Protein AF-A0A9P8HW89-F1 (afdb_monomer_lite)

pLDDT: mean 76.15, std 15.68, range [41.03, 92.69]

Sequence (83 aa):
MRFVVAKFEIGDEVWVKLRVGGLLVANDYEVAQRRRSSGVYEYKLRDPASNKLYKEGQWVKQDKLSASRLVRSPAGTVSGQNL

Structure (mmCIF, N/CA/C/O backbone):
data_AF-A0A9P8HW89-F1
#
_entry.id   AF-A0A9P8HW89-F1
#
loop_
_atom_site.group_PDB
_atom_site.id
_atom_site.type_symbol
_atom_site.label_atom_id
_atom_site.label_alt_id
_atom_site.label_comp_id
_atom_site.label_asym_id
_atom_site.label_entity_id
_atom_site.label_seq_id
_atom_site.pdbx_PDB_ins_code
_atom_site.Cartn_x
_atom_site.Cartn_y
_atom_site.Cartn_z
_atom_site.occupancy
_atom_site.B_iso_or_equiv
_atom_site.auth_seq_id
_atom_site.auth_comp_id
_atom_site.auth_asym_id
_atom_site.auth_atom_id
_atom_site.pdbx_PDB_model_num
ATOM 1 N N . MET A 1 1 ? -20.704 -6.548 15.883 1.00 45.28 1 MET A N 1
ATOM 2 C CA . MET A 1 1 ? -19.423 -5.924 15.474 1.00 45.28 1 MET A CA 1
ATOM 3 C C . MET A 1 1 ? -18.987 -6.541 14.152 1.00 45.28 1 MET A C 1
ATOM 5 O O . MET A 1 1 ? -18.903 -7.758 14.086 1.00 45.28 1 MET A O 1
ATOM 9 N N . ARG A 1 2 ? -18.768 -5.756 13.086 1.00 54.25 2 ARG A N 1
ATOM 10 C CA . ARG A 1 2 ? -18.179 -6.298 11.848 1.00 54.25 2 ARG A CA 1
ATOM 11 C C . ARG A 1 2 ? -16.675 -6.450 12.067 1.00 54.25 2 ARG A C 1
ATOM 13 O O . ARG A 1 2 ? -15.985 -5.453 12.268 1.00 54.25 2 ARG A O 1
ATOM 20 N N . PHE A 1 3 ? -16.185 -7.684 12.064 1.00 56.25 3 PHE A N 1
ATOM 21 C CA . PHE A 1 3 ? -14.754 -7.955 12.024 1.00 56.25 3 PHE A CA 1
ATOM 22 C C . PHE A 1 3 ? -14.239 -7.464 10.673 1.00 56.25 3 PHE A C 1
ATOM 24 O O . PHE A 1 3 ? -14.587 -8.009 9.628 1.00 56.25 3 PHE A O 1
ATOM 31 N N . VAL A 1 4 ? -13.474 -6.376 10.675 1.00 62.53 4 VAL A N 1
ATOM 32 C CA . VAL A 1 4 ? -12.715 -5.997 9.487 1.00 62.53 4 VAL A CA 1
ATOM 33 C C . VAL A 1 4 ? -11.556 -6.976 9.432 1.00 62.53 4 VAL A C 1
ATOM 35 O O . VAL A 1 4 ? -10.782 -7.048 10.382 1.00 62.53 4 VAL A O 1
ATOM 38 N N . VAL A 1 5 ? -11.499 -7.771 8.368 1.00 76.19 5 VAL A N 1
ATOM 39 C CA . VAL A 1 5 ? -10.418 -8.723 8.105 1.00 76.19 5 VAL A CA 1
ATOM 40 C C . VAL A 1 5 ? -9.373 -8.015 7.248 1.00 76.19 5 VAL A C 1
ATOM 42 O O . VAL A 1 5 ? -9.726 -7.253 6.338 1.00 76.19 5 VAL A O 1
ATOM 45 N N . ALA A 1 6 ? -8.097 -8.225 7.572 1.00 79.06 6 ALA A N 1
ATOM 46 C CA . ALA A 1 6 ? -7.001 -7.759 6.735 1.00 79.06 6 ALA A CA 1
ATOM 47 C C . ALA A 1 6 ? -7.054 -8.516 5.406 1.00 79.06 6 ALA A C 1
ATOM 49 O O . ALA A 1 6 ? -7.033 -9.741 5.396 1.00 79.06 6 ALA A O 1
ATOM 50 N N . LYS A 1 7 ? -7.138 -7.789 4.294 1.00 82.62 7 LYS A N 1
ATOM 51 C CA . LYS A 1 7 ? -7.162 -8.376 2.946 1.00 82.62 7 LYS A CA 1
ATOM 52 C C . LYS A 1 7 ? -5.775 -8.728 2.419 1.00 82.62 7 LYS A C 1
ATOM 54 O O . LYS A 1 7 ? -5.691 -9.472 1.454 1.00 82.62 7 LYS A O 1
ATOM 59 N N . PHE A 1 8 ? -4.740 -8.153 3.026 1.00 88.31 8 PHE A N 1
ATOM 60 C CA . PHE A 1 8 ? -3.351 -8.266 2.595 1.00 88.31 8 PHE A CA 1
ATOM 61 C C . PHE A 1 8 ? -2.433 -8.481 3.802 1.00 88.31 8 PHE A C 1
ATOM 63 O O . PHE A 1 8 ? -2.681 -7.951 4.904 1.00 88.31 8 PHE A O 1
ATOM 70 N N . GLU A 1 9 ? -1.379 -9.248 3.579 1.00 89.75 9 GLU A N 1
ATOM 71 C CA . GLU A 1 9 ? -0.329 -9.610 4.526 1.00 89.75 9 GLU A CA 1
ATOM 72 C C . GLU A 1 9 ? 0.968 -8.853 4.225 1.00 89.75 9 GLU A C 1
ATOM 74 O O . GLU A 1 9 ? 1.091 -8.198 3.197 1.00 89.75 9 GLU A O 1
ATOM 79 N N . ILE A 1 10 ? 1.926 -8.875 5.155 1.00 90.69 10 ILE A N 1
ATOM 80 C CA . ILE A 1 10 ? 3.256 -8.299 4.905 1.00 90.69 10 ILE A CA 1
ATOM 81 C C . ILE A 1 10 ? 3.980 -9.212 3.910 1.00 90.69 10 ILE A C 1
ATOM 83 O O . ILE A 1 10 ? 4.034 -10.417 4.132 1.00 90.69 10 ILE A O 1
ATOM 87 N N . GLY A 1 11 ? 4.529 -8.633 2.843 1.00 88.44 11 GLY A N 1
ATOM 88 C CA . GLY A 1 11 ? 5.119 -9.355 1.715 1.00 88.44 11 GLY A CA 1
ATOM 89 C C . GLY A 1 11 ? 4.162 -9.593 0.543 1.00 88.44 11 GLY A C 1
ATOM 90 O O . GLY A 1 11 ? 4.625 -10.006 -0.514 1.00 88.44 11 GLY A O 1
ATOM 91 N N . ASP A 1 12 ? 2.860 -9.308 0.682 1.00 87.94 12 ASP A N 1
ATOM 92 C CA . ASP A 1 12 ? 1.929 -9.423 -0.447 1.00 87.94 12 ASP A CA 1
ATOM 93 C C . ASP A 1 12 ? 2.193 -8.346 -1.504 1.00 87.94 12 ASP A C 1
ATOM 95 O O . ASP A 1 12 ? 2.382 -7.166 -1.185 1.00 87.94 12 ASP A O 1
ATOM 99 N N . GLU A 1 13 ? 2.101 -8.743 -2.772 1.00 88.56 13 GLU A N 1
ATOM 100 C CA . GLU A 1 13 ? 2.114 -7.833 -3.912 1.00 88.56 13 GLU A CA 1
ATOM 101 C C . GLU A 1 13 ? 0.710 -7.263 -4.171 1.00 88.56 13 GLU A C 1
ATOM 103 O O . GLU A 1 13 ? -0.272 -7.964 -4.442 1.00 88.56 13 GLU A O 1
ATOM 108 N N . VAL A 1 14 ? 0.612 -5.941 -4.103 1.00 88.19 14 VAL A N 1
ATOM 109 C CA . VAL A 1 14 ? -0.612 -5.168 -4.299 1.00 88.19 14 VAL A CA 1
ATOM 110 C C . VAL A 1 14 ? -0.358 -4.062 -5.303 1.00 88.19 14 VAL A C 1
ATOM 112 O O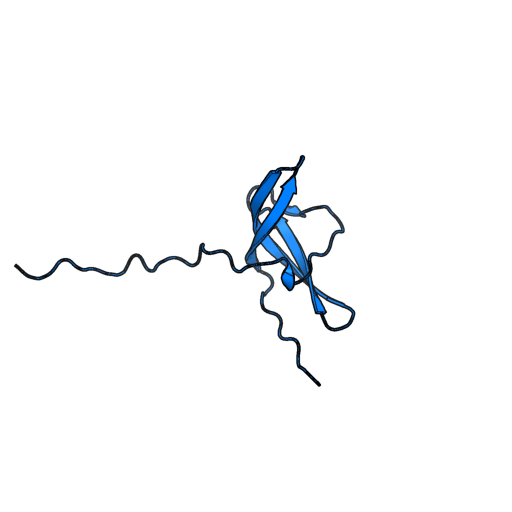 . VAL A 1 14 ? 0.715 -3.478 -5.344 1.00 88.19 14 VAL A O 1
ATOM 115 N N . TRP A 1 15 ? -1.368 -3.699 -6.079 1.00 85.94 15 TRP A N 1
ATOM 116 C CA . TRP A 1 15 ? -1.272 -2.548 -6.972 1.00 85.94 15 TRP A CA 1
ATOM 117 C C . TRP A 1 15 ? -2.112 -1.400 -6.444 1.00 85.94 15 TRP A C 1
ATOM 119 O O . TRP A 1 15 ? -3.205 -1.586 -5.890 1.00 85.94 15 TRP A O 1
ATOM 129 N N . VAL A 1 16 ? -1.594 -0.189 -6.628 1.00 82.50 16 VAL A N 1
ATOM 130 C CA . VAL A 1 16 ? -2.279 1.042 -6.242 1.00 82.50 16 VAL A CA 1
ATOM 131 C C . VAL A 1 16 ? -2.407 1.952 -7.442 1.00 82.50 16 VAL A C 1
ATOM 133 O O . VAL A 1 16 ? -1.448 2.193 -8.172 1.00 82.50 16 VAL A O 1
ATOM 136 N N . LYS A 1 17 ? -3.613 2.493 -7.620 1.00 78.38 17 LYS A N 1
ATOM 137 C CA . LYS A 1 17 ? -3.870 3.558 -8.587 1.00 78.38 17 LYS A CA 1
ATOM 138 C C . LYS A 1 17 ? -3.487 4.889 -7.966 1.00 78.38 17 LYS A C 1
ATOM 140 O O . LYS A 1 17 ? -4.162 5.392 -7.068 1.00 78.38 17 LYS A O 1
ATOM 145 N N . LEU A 1 18 ? -2.399 5.453 -8.456 1.00 73.12 18 LEU A N 1
ATOM 146 C CA . LEU A 1 18 ? -1.834 6.702 -7.991 1.00 73.12 18 LEU A CA 1
ATOM 147 C C . LEU A 1 18 ? -2.046 7.777 -9.033 1.00 73.12 18 LEU A C 1
ATOM 149 O O . LEU A 1 18 ? -1.844 7.555 -10.221 1.00 73.12 18 LEU A O 1
ATOM 153 N N . ARG A 1 19 ? -2.436 8.968 -8.583 1.00 70.38 19 ARG A N 1
ATOM 154 C CA . ARG A 1 19 ? -2.494 10.126 -9.465 1.00 70.38 19 ARG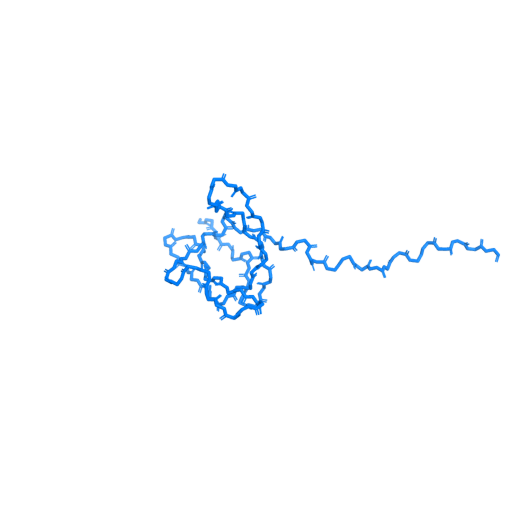 A CA 1
ATOM 155 C C . ARG A 1 19 ? -1.141 10.826 -9.440 1.00 70.38 19 ARG A C 1
ATOM 157 O O . ARG A 1 19 ? -0.801 11.459 -8.442 1.00 70.38 19 ARG A O 1
ATOM 164 N N . VAL A 1 20 ? -0.377 10.693 -10.517 1.00 68.62 20 VAL A N 1
ATOM 165 C CA . VAL A 1 20 ? 0.942 11.316 -10.691 1.00 68.62 20 VAL A CA 1
ATOM 166 C C . VAL A 1 20 ? 0.824 12.319 -11.832 1.00 68.62 20 VAL A C 1
ATOM 168 O O . VAL A 1 20 ? 0.494 11.945 -12.952 1.00 68.62 20 VAL A O 1
ATOM 171 N N . GLY A 1 21 ? 0.992 13.613 -11.539 1.00 71.00 21 GLY A N 1
ATOM 172 C CA . GLY A 1 21 ? 0.887 14.669 -12.557 1.00 71.00 21 GLY A CA 1
ATOM 173 C C . GLY A 1 21 ? -0.472 14.739 -13.274 1.00 71.00 21 GLY A C 1
ATOM 174 O O . GLY A 1 21 ? -0.537 15.147 -14.424 1.00 71.00 21 GLY A O 1
ATOM 175 N N . GLY A 1 22 ? -1.559 14.298 -12.628 1.00 74.69 22 GLY A N 1
ATOM 176 C CA . GLY A 1 22 ? -2.906 14.266 -13.217 1.00 74.69 22 GLY A CA 1
ATOM 177 C C . GLY A 1 22 ? -3.289 12.939 -13.885 1.00 74.69 22 GLY A C 1
ATOM 178 O O . GLY A 1 22 ? -4.488 12.657 -13.971 1.00 74.69 22 GLY A O 1
ATOM 179 N N . LEU A 1 23 ? -2.311 12.095 -14.235 1.00 75.75 23 LEU A N 1
ATOM 180 C CA . LEU A 1 23 ? -2.505 10.760 -14.806 1.00 75.75 23 LEU A CA 1
ATOM 181 C C . LEU A 1 23 ? -2.710 9.712 -13.704 1.00 75.75 23 LEU A C 1
ATOM 183 O O . LEU A 1 23 ? -2.006 9.721 -12.695 1.00 75.75 23 LEU A O 1
ATOM 187 N N . LEU A 1 24 ? -3.670 8.804 -13.893 1.00 75.31 24 LEU A N 1
ATOM 188 C CA . LEU A 1 24 ? -3.837 7.633 -13.032 1.00 75.31 24 LEU A CA 1
ATOM 189 C C . LEU A 1 24 ? -2.892 6.524 -13.501 1.00 75.31 24 LEU A C 1
ATOM 191 O O . LEU A 1 24 ? -3.109 5.934 -14.555 1.00 75.31 24 LEU A O 1
ATOM 195 N N . VAL A 1 25 ? -1.869 6.239 -12.702 1.00 73.69 25 VAL A N 1
ATOM 196 C CA . VAL A 1 25 ? -0.885 5.181 -12.941 1.00 73.69 25 VAL A CA 1
ATOM 197 C C . VAL A 1 25 ? -1.126 4.053 -11.946 1.00 73.69 25 VAL A C 1
ATOM 199 O O . VAL A 1 25 ? -1.283 4.291 -10.749 1.00 73.69 25 VAL A O 1
ATOM 202 N N . ALA A 1 26 ? -1.193 2.828 -12.451 1.00 75.88 26 ALA A N 1
ATOM 203 C CA . ALA A 1 26 ? -1.219 1.612 -11.654 1.00 75.88 26 ALA A CA 1
ATOM 204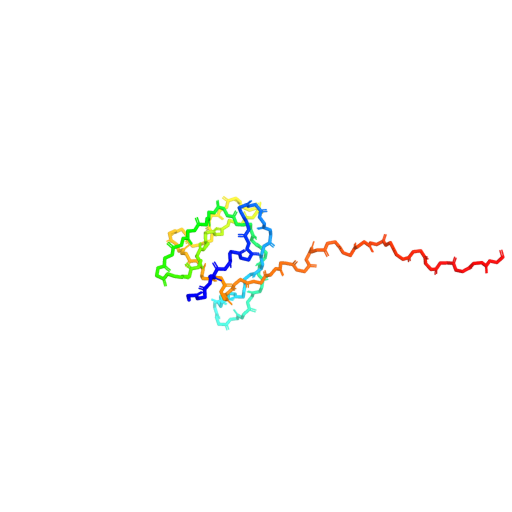 C C . ALA A 1 26 ? 0.219 1.114 -11.489 1.00 75.88 26 ALA A C 1
ATOM 206 O O . ALA A 1 26 ? 0.842 0.785 -12.490 1.00 75.88 26 ALA A O 1
ATOM 207 N N . ASN A 1 27 ? 0.719 1.064 -10.255 1.00 80.50 27 ASN A N 1
ATOM 208 C CA . ASN A 1 27 ? 2.030 0.487 -9.949 1.00 80.50 27 ASN A CA 1
ATOM 209 C C . ASN A 1 27 ? 1.876 -0.640 -8.930 1.00 80.50 27 ASN A C 1
ATOM 211 O O . ASN A 1 27 ? 1.089 -0.508 -7.983 1.00 80.50 27 ASN A O 1
ATOM 215 N N . ASP A 1 28 ? 2.634 -1.714 -9.136 1.00 86.50 28 ASP A N 1
ATOM 216 C CA . ASP A 1 28 ? 2.788 -2.813 -8.191 1.00 86.50 28 ASP A CA 1
ATOM 217 C C . ASP A 1 28 ? 3.725 -2.406 -7.051 1.00 86.50 28 ASP A C 1
ATOM 219 O O . ASP A 1 28 ? 4.782 -1.806 -7.248 1.00 86.50 28 ASP A O 1
ATOM 223 N N . TYR A 1 29 ? 3.309 -2.732 -5.839 1.00 88.31 29 TYR A N 1
ATOM 224 C CA . TYR A 1 29 ? 4.026 -2.495 -4.605 1.00 88.31 29 TYR A CA 1
ATOM 225 C C . TYR A 1 29 ? 3.930 -3.726 -3.717 1.00 88.31 29 TYR A C 1
ATOM 227 O O . TYR A 1 29 ? 2.948 -4.459 -3.736 1.00 88.31 29 TYR A O 1
ATOM 235 N N . GLU A 1 30 ? 4.913 -3.895 -2.853 1.00 90.94 30 GLU A N 1
ATOM 236 C CA . GLU A 1 30 ? 4.888 -4.908 -1.813 1.00 90.94 30 GLU A CA 1
ATOM 237 C C . GLU A 1 30 ? 4.425 -4.288 -0.488 1.00 90.94 30 GLU A C 1
ATOM 239 O O . GLU A 1 30 ? 4.806 -3.166 -0.128 1.00 90.94 30 GLU A O 1
ATOM 244 N N . VAL A 1 31 ? 3.599 -5.003 0.272 1.00 91.88 31 VAL A N 1
ATOM 245 C CA . VAL A 1 31 ? 3.206 -4.579 1.617 1.00 91.88 31 VAL A CA 1
ATOM 246 C C . VAL A 1 31 ? 4.390 -4.730 2.572 1.00 91.88 31 VAL A C 1
ATOM 248 O O . VAL A 1 31 ? 4.717 -5.824 3.018 1.00 91.88 31 VAL A O 1
ATOM 251 N N . ALA A 1 32 ? 4.994 -3.614 2.970 1.00 91.94 32 ALA A N 1
ATOM 252 C CA . ALA A 1 32 ? 6.104 -3.611 3.920 1.00 91.94 32 ALA A CA 1
ATOM 253 C C . ALA A 1 32 ? 5.638 -3.626 5.380 1.00 91.94 32 ALA A C 1
ATOM 255 O O . ALA A 1 32 ? 6.254 -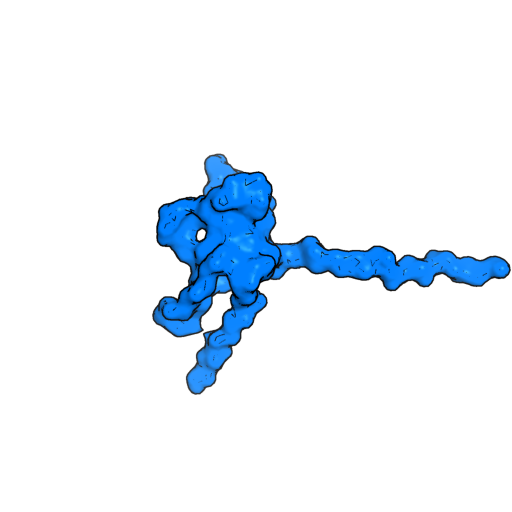4.261 6.232 1.00 91.94 32 ALA A O 1
ATOM 256 N N . GLN A 1 33 ? 4.565 -2.895 5.700 1.00 92.06 33 GLN A N 1
ATOM 257 C CA . GLN A 1 33 ? 3.995 -2.876 7.052 1.00 92.06 33 GLN A CA 1
ATOM 258 C C . GLN A 1 33 ? 2.471 -2.788 7.001 1.00 92.06 33 GLN A C 1
ATOM 260 O O . GLN A 1 33 ? 1.901 -2.161 6.109 1.00 92.06 33 GLN A O 1
ATOM 265 N N . ARG A 1 34 ? 1.811 -3.347 8.018 1.00 92.69 34 ARG A N 1
ATOM 266 C CA . ARG A 1 34 ? 0.357 -3.303 8.211 1.00 92.69 34 ARG A CA 1
ATOM 267 C C . ARG A 1 34 ? 0.041 -2.767 9.601 1.00 92.69 34 ARG A C 1
ATOM 269 O O . ARG A 1 34 ? 0.646 -3.199 10.579 1.00 92.69 34 ARG A O 1
ATOM 276 N N . ARG A 1 35 ? -0.948 -1.882 9.706 1.00 91.38 35 ARG A N 1
ATOM 277 C CA . ARG A 1 35 ? -1.506 -1.441 10.990 1.00 91.38 35 ARG A CA 1
ATOM 278 C C . ARG A 1 35 ? -3.024 -1.383 10.941 1.00 91.38 35 ARG A C 1
ATOM 280 O O . ARG A 1 35 ? -3.618 -1.266 9.872 1.00 91.38 35 ARG A O 1
ATOM 287 N N . ARG A 1 36 ? -3.648 -1.424 12.115 1.00 88.62 36 ARG A N 1
ATOM 288 C CA . ARG A 1 36 ? -5.077 -1.157 12.277 1.00 88.62 36 ARG A CA 1
ATOM 289 C C . ARG A 1 36 ? -5.246 0.208 12.929 1.00 88.62 36 ARG A C 1
ATOM 291 O O . ARG A 1 36 ? -4.713 0.437 14.007 1.00 88.62 36 ARG A O 1
ATOM 298 N N . SER A 1 37 ? -5.986 1.096 12.279 1.00 85.94 37 SER A N 1
ATOM 299 C CA . SER A 1 37 ? -6.264 2.447 12.768 1.00 85.94 37 SER A CA 1
ATOM 300 C C . SER A 1 37 ? -7.747 2.741 12.598 1.00 85.94 37 SER A C 1
ATOM 302 O O . SER A 1 37 ? -8.297 2.510 11.526 1.00 85.94 37 SER A O 1
ATOM 304 N N . SER A 1 38 ? -8.421 3.202 13.655 1.00 81.69 38 SER A N 1
ATOM 305 C CA . SER A 1 38 ? -9.855 3.551 13.623 1.00 81.69 38 SER A CA 1
ATOM 306 C C . SER A 1 38 ? -10.756 2.476 12.987 1.00 81.69 38 SER A C 1
ATOM 308 O O . SER A 1 38 ? -11.672 2.770 12.225 1.00 81.69 38 SER A O 1
ATOM 310 N N . GLY A 1 39 ? -10.466 1.199 13.256 1.00 83.12 39 GLY A N 1
ATOM 311 C CA . GLY A 1 39 ? -11.256 0.077 12.745 1.00 83.12 39 GLY A CA 1
ATOM 312 C C . GLY A 1 39 ? -10.975 -0.334 11.295 1.00 83.12 39 GLY A C 1
ATOM 313 O O . GLY A 1 39 ? -11.518 -1.351 10.876 1.00 83.12 39 GLY A O 1
ATOM 314 N N . VAL A 1 40 ? -10.100 0.360 10.562 1.00 85.94 40 VAL A N 1
ATOM 315 C CA . VAL A 1 40 ? -9.665 -0.016 9.204 1.00 85.94 40 VAL A CA 1
ATOM 316 C C . VAL A 1 40 ? -8.205 -0.472 9.185 1.00 85.94 40 VAL A C 1
ATOM 318 O O . VAL A 1 40 ? -7.418 -0.096 10.056 1.00 85.94 40 VAL A O 1
ATOM 321 N N . TYR A 1 41 ? -7.838 -1.290 8.195 1.00 90.31 41 TYR A N 1
ATOM 322 C CA . TYR A 1 41 ? -6.437 -1.621 7.935 1.00 90.31 41 TYR A CA 1
ATOM 323 C C . TYR A 1 41 ? -5.795 -0.591 7.014 1.00 90.31 41 TYR A C 1
ATOM 325 O O . TYR A 1 41 ? -6.368 -0.187 5.996 1.00 90.31 41 TYR A O 1
ATOM 333 N N . GLU A 1 42 ? -4.588 -0.193 7.388 1.00 92.00 42 GLU A N 1
ATOM 334 C CA . GLU A 1 42 ? -3.722 0.672 6.609 1.00 92.00 42 GLU A CA 1
ATOM 335 C C . GLU A 1 42 ? -2.369 -0.006 6.402 1.00 92.00 42 GLU A C 1
ATOM 337 O O . GLU A 1 42 ? -1.890 -0.760 7.254 1.00 92.00 42 GLU A O 1
ATOM 342 N N . TYR A 1 43 ? -1.742 0.297 5.273 1.00 91.50 43 TYR A N 1
ATOM 343 C CA . TYR A 1 43 ? -0.568 -0.402 4.782 1.00 91.50 43 TYR A CA 1
ATOM 344 C C . TYR A 1 43 ? 0.501 0.591 4.351 1.00 91.50 43 TYR A C 1
ATOM 346 O O . TYR A 1 43 ? 0.203 1.590 3.695 1.00 91.50 43 TYR A O 1
ATOM 354 N N . LYS A 1 44 ? 1.751 0.308 4.704 1.00 92.25 44 LYS A N 1
ATOM 355 C CA . LYS A 1 44 ? 2.906 0.923 4.058 1.00 92.25 44 LYS A CA 1
ATOM 356 C C . LYS A 1 44 ? 3.343 0.037 2.918 1.00 92.25 44 LYS A C 1
ATOM 358 O O . LYS A 1 44 ? 3.476 -1.174 3.083 1.00 92.25 44 LYS A O 1
ATOM 363 N N . LEU A 1 45 ? 3.594 0.680 1.796 1.00 91.19 45 LEU A N 1
ATOM 364 C CA . LEU A 1 45 ? 3.956 0.028 0.558 1.00 91.19 45 LEU A CA 1
ATOM 365 C C . LEU A 1 45 ? 5.420 0.310 0.250 1.00 91.19 45 LEU A C 1
ATOM 367 O O . LEU A 1 45 ? 5.922 1.401 0.533 1.00 91.19 45 LEU A O 1
ATOM 371 N N . ARG A 1 46 ? 6.090 -0.677 -0.322 1.00 90.31 46 ARG A N 1
ATOM 372 C CA . ARG A 1 46 ? 7.477 -0.618 -0.756 1.00 90.31 46 ARG A CA 1
ATOM 373 C C . ARG A 1 46 ? 7.530 -0.953 -2.231 1.00 90.31 46 ARG A C 1
ATOM 375 O O . ARG A 1 46 ? 6.920 -1.917 -2.670 1.00 90.31 46 ARG A O 1
ATOM 382 N N . ASP A 1 47 ? 8.233 -0.129 -2.985 1.00 87.06 47 ASP A N 1
ATOM 383 C CA . ASP A 1 47 ? 8.546 -0.394 -4.378 1.00 87.06 47 ASP A CA 1
ATOM 384 C C . ASP A 1 47 ? 9.560 -1.546 -4.430 1.00 87.06 47 ASP A C 1
ATOM 386 O O . ASP A 1 47 ? 10.666 -1.376 -3.909 1.00 87.06 47 ASP A O 1
ATOM 390 N N . PRO A 1 48 ? 9.217 -2.719 -4.989 1.00 83.75 48 PRO A N 1
ATOM 391 C CA . PRO A 1 48 ? 10.134 -3.856 -5.016 1.00 83.75 48 PRO A CA 1
ATOM 392 C C . PRO A 1 48 ? 11.338 -3.608 -5.939 1.00 83.75 48 PRO A C 1
ATOM 394 O O . PRO A 1 48 ? 12.416 -4.136 -5.683 1.00 83.75 48 PRO A O 1
ATOM 397 N N . ALA A 1 49 ? 11.192 -2.765 -6.969 1.00 83.69 49 ALA A N 1
ATOM 398 C CA . ALA A 1 49 ? 12.266 -2.458 -7.915 1.00 83.69 49 ALA A CA 1
ATOM 399 C C . ALA A 1 49 ? 13.351 -1.555 -7.306 1.00 83.69 49 ALA A C 1
ATOM 401 O O . ALA A 1 49 ? 14.542 -1.758 -7.529 1.00 83.69 49 ALA A O 1
ATOM 402 N N . SER A 1 50 ? 12.945 -0.560 -6.519 1.00 83.56 50 SER A N 1
ATOM 403 C CA . SER A 1 50 ? 13.834 0.454 -5.942 1.00 83.56 50 SER A CA 1
ATOM 404 C C . SER A 1 50 ? 14.097 0.245 -4.451 1.00 83.56 50 SER A C 1
ATOM 406 O O . SER A 1 50 ? 14.887 0.982 -3.862 1.00 83.56 50 SER A O 1
ATOM 408 N N . ASN A 1 51 ? 13.389 -0.693 -3.814 1.00 82.75 51 ASN A N 1
ATOM 409 C CA . ASN A 1 51 ? 13.347 -0.912 -2.365 1.00 82.75 51 ASN A CA 1
ATOM 410 C C . ASN A 1 51 ? 12.951 0.343 -1.551 1.00 82.75 51 ASN A C 1
ATOM 412 O O . ASN A 1 51 ? 13.207 0.433 -0.349 1.00 82.75 51 ASN A O 1
ATOM 416 N N . LYS A 1 52 ? 12.328 1.335 -2.200 1.00 85.94 52 LYS A N 1
ATOM 417 C CA . LYS A 1 52 ? 11.927 2.612 -1.592 1.00 85.94 52 LYS A CA 1
ATOM 418 C C . LYS A 1 52 ? 10.495 2.532 -1.085 1.00 85.94 52 LYS A C 1
ATOM 420 O O . LYS A 1 52 ? 9.633 1.947 -1.734 1.00 85.94 52 LYS A O 1
ATOM 425 N N . LEU A 1 53 ? 10.214 3.157 0.055 1.00 84.00 53 LEU A N 1
ATOM 426 C CA . LEU A 1 53 ? 8.839 3.267 0.537 1.00 84.00 53 LEU A CA 1
ATOM 427 C C . LEU A 1 53 ? 8.035 4.206 -0.366 1.00 84.00 53 LEU A C 1
ATOM 429 O O . LEU A 1 53 ? 8.476 5.305 -0.706 1.00 84.00 53 LEU A O 1
ATOM 433 N N . TYR A 1 54 ? 6.827 3.781 -0.722 1.00 77.50 54 TYR A N 1
ATOM 434 C CA . TYR A 1 54 ? 5.868 4.627 -1.411 1.00 77.50 54 TYR A CA 1
ATOM 435 C C . TYR A 1 54 ? 5.467 5.783 -0.488 1.00 77.50 54 TYR A C 1
ATOM 437 O O . TYR A 1 54 ? 4.821 5.556 0.535 1.00 77.50 54 TYR A O 1
ATOM 445 N N . LYS A 1 55 ? 5.877 7.005 -0.861 1.00 77.00 55 LYS A N 1
ATOM 446 C CA . LYS A 1 55 ? 5.750 8.246 -0.076 1.00 77.00 55 LYS A CA 1
ATOM 447 C C . LYS A 1 55 ? 6.083 8.025 1.399 1.00 77.00 55 LYS A C 1
ATOM 449 O O . LYS A 1 55 ? 5.192 7.791 2.212 1.00 77.00 55 LYS A O 1
ATOM 454 N N . GLU A 1 56 ? 7.368 8.108 1.733 1.00 77.12 56 GLU A N 1
ATOM 455 C CA . GLU A 1 56 ? 7.889 7.931 3.093 1.00 77.12 56 GLU A CA 1
ATOM 456 C C . GLU A 1 56 ? 6.983 8.577 4.161 1.00 77.12 56 GLU A C 1
ATOM 458 O O . GLU A 1 56 ? 6.743 9.781 4.165 1.00 77.12 56 GLU A O 1
ATOM 463 N N . GLY A 1 57 ? 6.418 7.740 5.039 1.00 77.25 57 GLY A N 1
ATOM 464 C CA . GLY A 1 57 ? 5.496 8.156 6.104 1.00 77.25 57 GLY A CA 1
ATOM 465 C C . GLY A 1 57 ? 3.999 8.047 5.778 1.00 77.25 57 GLY A C 1
ATOM 466 O O . GLY A 1 57 ? 3.181 8.107 6.699 1.00 77.25 57 GLY A O 1
ATOM 467 N N . GLN A 1 58 ? 3.613 7.820 4.521 1.00 85.06 58 GLN A N 1
ATOM 468 C CA . GLN A 1 58 ? 2.213 7.659 4.138 1.00 85.06 58 GLN A CA 1
ATOM 469 C C . GLN A 1 58 ? 1.720 6.224 4.364 1.00 85.06 58 GLN A C 1
ATOM 471 O O . GLN A 1 58 ? 2.365 5.242 4.003 1.00 85.06 58 GLN A O 1
ATOM 476 N N . TRP A 1 59 ? 0.527 6.116 4.945 1.00 89.88 59 TRP A N 1
ATOM 477 C CA . TRP A 1 59 ? -0.210 4.865 5.080 1.00 89.88 59 TRP A CA 1
ATOM 478 C C . TRP A 1 59 ? -1.380 4.856 4.096 1.00 89.88 59 TRP A C 1
ATOM 480 O O . TRP A 1 59 ? -2.124 5.832 3.987 1.00 89.88 59 TRP A O 1
ATOM 490 N N . VAL A 1 60 ? -1.539 3.755 3.371 1.00 88.62 60 VAL A N 1
ATOM 491 C CA . VAL A 1 60 ? -2.575 3.570 2.355 1.00 88.62 60 VAL A CA 1
ATOM 492 C C . VAL A 1 60 ? -3.675 2.682 2.922 1.00 88.62 60 VAL A C 1
ATOM 494 O O . VAL A 1 60 ? -3.411 1.605 3.451 1.00 88.62 60 VAL A O 1
ATOM 497 N N . LYS A 1 61 ? -4.928 3.128 2.838 1.00 89.44 61 LYS A N 1
ATOM 498 C CA . LYS A 1 61 ? -6.078 2.364 3.340 1.00 89.44 61 LYS A CA 1
ATOM 499 C C . LYS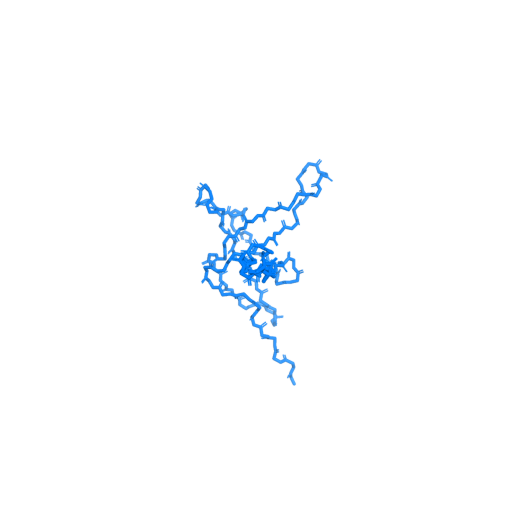 A 1 61 ? -6.333 1.129 2.480 1.00 89.44 61 LYS A C 1
ATOM 501 O O . LYS A 1 61 ? -6.189 1.188 1.263 1.00 89.44 61 LYS A O 1
ATOM 506 N N . GLN A 1 62 ? -6.834 0.062 3.102 1.00 87.00 62 GLN A N 1
ATOM 507 C CA . GLN A 1 62 ? -7.205 -1.183 2.421 1.00 87.00 62 GLN A CA 1
ATOM 508 C C . GLN A 1 62 ? -8.122 -0.987 1.199 1.00 87.00 62 GLN A C 1
ATOM 510 O O . GLN A 1 62 ? -8.014 -1.749 0.248 1.00 87.00 62 GLN A O 1
ATOM 515 N N . ASP A 1 63 ? -9.024 0.006 1.206 1.00 84.94 63 ASP A N 1
ATOM 516 C CA . ASP A 1 63 ? -9.937 0.273 0.074 1.00 84.94 63 ASP A CA 1
ATOM 517 C C . ASP A 1 63 ? -9.216 0.798 -1.177 1.00 84.94 63 ASP A C 1
ATOM 519 O O . ASP A 1 63 ? -9.738 0.680 -2.281 1.00 84.94 63 ASP A O 1
ATOM 523 N N . LYS A 1 64 ? -8.022 1.373 -1.007 1.00 84.94 64 LYS A N 1
ATOM 524 C CA . LYS A 1 64 ? -7.195 1.891 -2.105 1.00 84.94 64 LYS A CA 1
ATOM 525 C C . LYS A 1 64 ? -6.246 0.851 -2.678 1.00 84.94 64 LYS A C 1
ATOM 527 O O . LYS A 1 64 ? -5.645 1.107 -3.718 1.00 84.94 64 LYS A O 1
ATOM 532 N N . LEU A 1 65 ? -6.116 -0.288 -2.007 1.00 86.38 65 LEU A N 1
ATOM 533 C CA . LEU A 1 65 ? -5.321 -1.409 -2.472 1.00 86.38 65 LEU A CA 1
ATOM 534 C C . LEU A 1 65 ? -6.201 -2.383 -3.240 1.00 86.38 65 LEU A C 1
ATOM 536 O O . LEU A 1 65 ? -7.360 -2.624 -2.896 1.00 86.38 65 LEU A O 1
ATOM 540 N N . SER A 1 66 ? -5.630 -2.981 -4.270 1.00 85.75 66 SER A N 1
ATOM 541 C CA . SER A 1 66 ? -6.208 -4.133 -4.947 1.00 85.75 66 SER A CA 1
ATOM 542 C C . SER A 1 66 ? -5.163 -5.241 -4.988 1.00 85.75 66 SER A C 1
ATOM 544 O O . SER A 1 66 ? -3.968 -4.957 -5.070 1.00 85.75 66 SER A O 1
ATOM 546 N N . ALA A 1 67 ? -5.606 -6.499 -4.908 1.00 77.88 67 ALA A N 1
ATOM 547 C CA . ALA A 1 67 ? -4.712 -7.637 -5.102 1.00 77.88 67 ALA A CA 1
ATOM 548 C C . ALA A 1 67 ? -4.074 -7.511 -6.485 1.00 77.88 67 ALA A C 1
ATOM 550 O O . ALA A 1 67 ? -4.801 -7.257 -7.457 1.00 77.88 67 ALA A O 1
ATOM 551 N N . SER A 1 68 ? -2.743 -7.614 -6.571 1.00 70.19 68 SER A N 1
ATOM 552 C CA . SER A 1 68 ? -2.097 -7.593 -7.880 1.00 70.19 68 SER A CA 1
ATOM 553 C C . SER A 1 68 ? -2.615 -8.770 -8.696 1.00 70.19 68 SER A C 1
ATOM 555 O O . SER A 1 68 ? -2.684 -9.906 -8.228 1.00 70.19 68 SER A O 1
ATOM 557 N N . ARG A 1 69 ? -3.032 -8.494 -9.937 1.00 57.88 69 ARG A N 1
ATOM 558 C CA . ARG A 1 69 ? 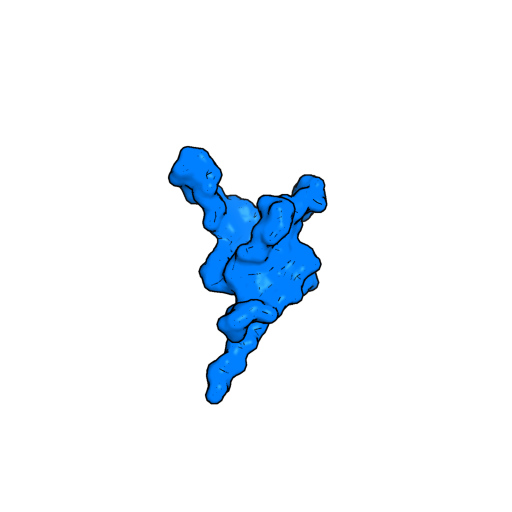-3.454 -9.538 -10.881 1.00 57.88 69 ARG A CA 1
ATOM 559 C C . ARG A 1 69 ? -2.255 -10.352 -11.389 1.00 57.88 69 ARG A C 1
ATOM 561 O O . ARG A 1 69 ? -2.455 -11.281 -12.157 1.00 57.88 69 ARG A O 1
ATOM 568 N N . LEU A 1 70 ? -1.043 -10.061 -10.906 1.00 52.00 70 LEU A N 1
ATOM 569 C CA . LEU A 1 70 ? 0.121 -10.942 -10.990 1.00 52.00 70 LEU A CA 1
ATOM 570 C C . LEU A 1 70 ? 0.003 -12.182 -10.086 1.00 52.00 70 LEU A C 1
ATOM 572 O O . LEU A 1 70 ? 0.977 -12.906 -9.895 1.00 52.00 70 LEU A O 1
ATOM 576 N N . VAL A 1 71 ? -1.204 -12.516 -9.608 1.00 46.22 71 VAL A N 1
ATOM 577 C CA . VAL A 1 71 ? -1.572 -13.924 -9.458 1.00 46.22 71 VAL A CA 1
ATOM 578 C C . VAL A 1 71 ? -1.247 -14.583 -10.788 1.00 46.22 71 VAL A C 1
ATOM 580 O O . VAL A 1 71 ? -1.953 -14.388 -11.777 1.00 46.22 71 VAL A O 1
ATOM 583 N N . ARG A 1 72 ? -0.135 -15.323 -10.797 1.00 44.47 72 ARG A N 1
ATOM 584 C CA . ARG A 1 72 ? 0.204 -16.303 -11.814 1.00 44.47 72 ARG A CA 1
ATOM 585 C C . ARG A 1 72 ? -1.109 -16.913 -12.280 1.00 44.47 72 ARG A C 1
ATOM 587 O O . ARG A 1 72 ? -1.734 -17.662 -11.530 1.00 44.47 72 ARG A O 1
ATOM 594 N N . SER A 1 73 ? -1.525 -16.627 -13.510 1.00 41.03 73 SER A N 1
ATOM 595 C CA . SER A 1 73 ? -2.252 -17.654 -14.235 1.00 41.03 73 SER A CA 1
ATOM 596 C C . SER A 1 73 ? -1.398 -18.905 -14.029 1.00 41.03 73 SER A C 1
ATOM 598 O O . SER A 1 73 ? -0.202 -18.844 -14.344 1.00 41.03 73 SER A O 1
ATOM 600 N N . PRO A 1 74 ? -1.896 -20.018 -13.468 1.00 46.03 74 PRO A N 1
ATOM 601 C CA . PRO A 1 74 ? -1.289 -21.271 -13.844 1.00 46.03 74 PRO A CA 1
ATOM 602 C C . PRO A 1 74 ? -1.384 -21.274 -15.372 1.00 46.03 74 PRO A C 1
ATOM 604 O O . PRO A 1 74 ? -2.466 -21.407 -15.940 1.00 46.03 74 PRO A O 1
ATOM 607 N N . ALA A 1 75 ? -0.266 -21.005 -16.049 1.00 47.25 75 ALA A N 1
ATOM 608 C CA . ALA A 1 75 ? -0.079 -21.358 -17.443 1.00 47.25 75 ALA A CA 1
ATOM 609 C C . ALA A 1 75 ? -0.090 -22.889 -17.450 1.00 47.25 75 ALA A C 1
ATOM 611 O O . ALA A 1 75 ? 0.926 -23.560 -17.339 1.00 47.25 75 ALA A O 1
ATOM 612 N N . GLY A 1 76 ? -1.303 -23.410 -17.372 1.00 49.03 76 GLY A N 1
ATOM 613 C CA . GLY A 1 76 ? -1.647 -24.754 -16.960 1.00 49.03 76 GLY A CA 1
ATOM 614 C C . GLY A 1 76 ? -3.072 -25.023 -17.408 1.00 49.03 76 GLY A C 1
ATOM 615 O O . GLY A 1 76 ? -3.897 -25.535 -16.665 1.00 49.03 76 GLY A O 1
ATOM 616 N N . THR A 1 77 ? -3.387 -24.632 -18.636 1.00 44.50 77 THR A N 1
ATOM 617 C CA . THR A 1 77 ? -4.365 -25.370 -19.420 1.00 44.50 77 THR A CA 1
ATOM 618 C C . THR A 1 77 ? -3.619 -25.852 -20.644 1.00 44.50 77 THR A C 1
ATOM 620 O O . THR A 1 77 ? -3.537 -25.183 -21.669 1.00 44.50 77 THR A O 1
ATOM 623 N N . VAL A 1 78 ? -3.015 -27.025 -20.483 1.00 57.88 78 VAL A N 1
ATOM 624 C CA . VAL A 1 78 ? -2.687 -27.894 -21.602 1.00 57.88 78 VAL A CA 1
ATOM 625 C C . VAL A 1 78 ? -4.036 -28.240 -22.236 1.00 57.88 78 VAL A C 1
ATOM 627 O O . VAL A 1 78 ? -4.771 -29.085 -21.740 1.00 57.88 78 VAL A O 1
ATOM 630 N N . SER A 1 79 ? -4.425 -27.503 -23.272 1.00 49.00 79 SER A N 1
ATOM 631 C CA . SER A 1 79 ? -5.484 -27.906 -24.197 1.00 49.00 79 SER A CA 1
ATOM 632 C C . SER A 1 79 ? -4.839 -28.089 -25.563 1.00 49.00 79 SER A C 1
ATOM 634 O O . SER A 1 79 ? -5.047 -27.325 -26.495 1.00 49.00 79 SER A O 1
ATOM 636 N N . GLY A 1 80 ? -3.962 -29.088 -25.634 1.00 42.38 80 GLY A N 1
ATOM 637 C CA . GLY A 1 80 ? -3.653 -29.784 -26.873 1.00 42.38 80 GLY A CA 1
ATOM 638 C C . GLY A 1 80 ? -4.431 -31.088 -26.823 1.00 42.38 80 GLY A C 1
ATOM 639 O O . GLY A 1 80 ? -3.989 -32.041 -26.188 1.00 42.38 80 GLY A O 1
ATOM 640 N N . GLN A 1 81 ? -5.639 -31.077 -27.381 1.00 54.41 81 GLN A N 1
ATOM 641 C CA . GLN A 1 81 ? -6.427 -32.282 -27.599 1.00 54.41 81 GLN A CA 1
ATOM 642 C C . GLN A 1 81 ? -5.641 -33.250 -28.489 1.00 54.41 81 GLN A C 1
ATOM 644 O O . GLN A 1 81 ? -5.127 -32.847 -29.528 1.00 54.41 81 GLN A O 1
ATOM 649 N N . ASN A 1 82 ? -5.560 -34.497 -28.023 1.00 45.41 82 ASN A N 1
ATOM 650 C CA . ASN A 1 82 ? -5.609 -35.745 -28.787 1.00 45.41 82 ASN A CA 1
ATOM 651 C C . ASN A 1 82 ? -5.497 -35.612 -30.318 1.00 45.41 82 ASN A C 1
ATOM 653 O O . ASN A 1 82 ? -6.425 -35.123 -30.966 1.00 45.41 82 ASN A O 1
ATOM 657 N N . LEU A 1 83 ? -4.424 -36.181 -30.869 1.00 50.91 83 LEU A N 1
ATOM 658 C CA . LEU A 1 83 ? -4.421 -36.809 -32.189 1.00 50.91 83 LEU A CA 1
ATOM 659 C C . LEU A 1 83 ? -4.065 -38.283 -32.009 1.00 50.91 83 LEU A C 1
ATOM 661 O O . LEU A 1 83 ? -3.117 -38.548 -31.234 1.00 50.91 83 LEU A O 1
#

Secondary structure (DSSP, 8-state):
---PPPS--TT-EEEEEEEETTEEEEEEEEEEEEEEETTEEEEEEE-TTT--BTTTT--EEGGGEEE-TTS------------

Foldseek 3Di:
DDQDDDPDDQQAKKWFQDQDPNDTDIDIWGFHDWDADPRWIWTWTARPVVRHTDPPPDTHTPVRIDRPPVPDPPPPDPPPDDD

Organism: NCBI:txid1670608

Radius of gyration: 16.6 Å; chains: 1; bounding box: 33×52×48 Å